Protein AF-A0A955JUX5-F1 (afdb_monomer_lite)

pLDDT: mean 92.19, std 6.14, range [56.06, 97.19]

Structure (mmCIF, N/CA/C/O backbone):
data_AF-A0A955JUX5-F1
#
_entry.id   AF-A0A955JUX5-F1
#
loop_
_atom_site.group_PDB
_atom_site.id
_atom_site.type_symbol
_atom_site.label_atom_id
_atom_site.label_alt_id
_atom_site.label_comp_id
_atom_site.label_asym_id
_atom_site.label_entity_id
_atom_site.label_seq_id
_atom_site.pdbx_PDB_ins_code
_atom_site.Cartn_x
_atom_site.Cartn_y
_atom_site.Cartn_z
_atom_site.occupancy
_atom_site.B_iso_or_equiv
_atom_site.auth_seq_id
_atom_site.auth_comp_id
_atom_site.auth_asym_id
_atom_site.auth_atom_id
_atom_site.pdbx_PDB_model_num
ATOM 1 N N . MET A 1 1 ? -24.678 -4.643 15.743 1.00 56.06 1 MET A N 1
ATOM 2 C CA . MET A 1 1 ? -23.269 -4.380 15.372 1.00 56.06 1 MET A CA 1
ATOM 3 C C . MET A 1 1 ? -23.260 -3.096 14.565 1.00 56.06 1 MET A C 1
ATOM 5 O O . MET A 1 1 ? -24.127 -2.971 13.711 1.00 56.06 1 MET A O 1
ATOM 9 N N . SER A 1 2 ? -22.391 -2.127 14.867 1.00 67.00 2 SER A N 1
ATOM 10 C CA . SER A 1 2 ? -22.241 -0.957 13.987 1.00 67.00 2 SER A CA 1
ATOM 11 C C . SER A 1 2 ? -21.732 -1.407 12.620 1.00 67.00 2 SER A C 1
ATOM 13 O O . SER A 1 2 ? -20.918 -2.327 12.544 1.00 67.00 2 SER A O 1
ATOM 15 N N . GLU A 1 3 ? -22.222 -0.775 11.559 1.00 84.69 3 GLU A N 1
ATOM 16 C CA . GLU A 1 3 ? -21.753 -1.019 10.198 1.00 84.69 3 GLU A CA 1
ATOM 17 C C . GLU A 1 3 ? -20.269 -0.627 10.074 1.00 84.69 3 GLU A C 1
ATOM 19 O O . GLU A 1 3 ? -19.832 0.363 10.662 1.00 84.69 3 GLU A O 1
ATOM 24 N N . MET A 1 4 ? -19.478 -1.433 9.359 1.00 91.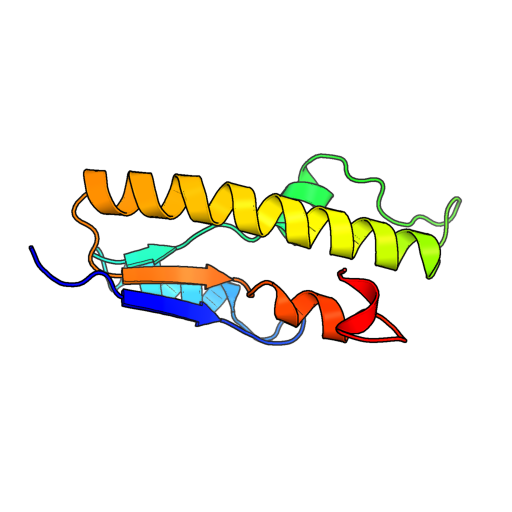94 4 MET A N 1
ATOM 25 C CA . MET A 1 4 ? -18.062 -1.161 9.104 1.00 91.94 4 MET A CA 1
ATOM 26 C C . MET A 1 4 ? -17.910 -0.462 7.756 1.00 91.94 4 MET A C 1
ATOM 28 O O . MET A 1 4 ? -18.168 -1.066 6.711 1.00 91.94 4 MET A O 1
ATOM 32 N N . HIS A 1 5 ? -17.440 0.782 7.780 1.00 95.25 5 HIS A N 1
ATOM 33 C CA . HIS A 1 5 ? -17.191 1.561 6.572 1.00 95.25 5 HIS A CA 1
ATOM 34 C C . HIS A 1 5 ? -15.789 1.301 6.016 1.00 95.25 5 HIS A C 1
ATOM 36 O O . HIS A 1 5 ? -14.839 1.044 6.757 1.00 95.25 5 HIS A O 1
ATOM 42 N N . ARG A 1 6 ? -15.658 1.385 4.691 1.00 94.81 6 ARG A N 1
ATOM 43 C CA . ARG A 1 6 ? -14.389 1.235 3.972 1.00 94.81 6 ARG A CA 1
ATOM 44 C C . ARG A 1 6 ? -14.184 2.444 3.081 1.00 94.81 6 ARG A C 1
ATOM 46 O O . ARG A 1 6 ? -15.092 2.820 2.345 1.00 94.81 6 ARG A O 1
ATOM 53 N N . ILE A 1 7 ? -12.999 3.032 3.152 1.00 95.00 7 ILE A N 1
ATOM 54 C CA . ILE A 1 7 ? -12.576 4.142 2.305 1.00 95.00 7 ILE A CA 1
ATOM 55 C C . ILE A 1 7 ? -11.320 3.707 1.564 1.00 95.00 7 ILE A C 1
ATOM 57 O O . ILE A 1 7 ? -10.391 3.167 2.160 1.00 95.00 7 ILE A O 1
ATOM 61 N N . VAL A 1 8 ? -11.293 3.972 0.266 1.00 94.75 8 VAL A N 1
ATOM 62 C CA . VAL A 1 8 ? -10.110 3.792 -0.569 1.00 94.75 8 VAL A CA 1
ATOM 63 C C . VAL A 1 8 ? -9.568 5.172 -0.916 1.00 94.75 8 VAL A C 1
ATOM 65 O O . VAL A 1 8 ? -10.297 6.012 -1.443 1.00 94.75 8 VAL A O 1
ATOM 68 N N . LEU A 1 9 ? -8.294 5.411 -0.618 1.00 93.69 9 LEU A N 1
ATOM 69 C CA . LEU A 1 9 ? -7.585 6.614 -1.035 1.00 93.69 9 LEU A CA 1
ATOM 70 C C . LEU A 1 9 ? -6.941 6.351 -2.394 1.00 93.69 9 LEU A C 1
ATOM 72 O O . LEU A 1 9 ? -5.969 5.606 -2.486 1.00 93.69 9 LEU A O 1
ATOM 76 N N . THR A 1 10 ? -7.481 6.953 -3.447 1.00 90.88 10 THR A N 1
ATOM 77 C CA . THR A 1 10 ? -6.958 6.807 -4.811 1.00 90.88 10 THR A CA 1
ATOM 78 C C . THR A 1 10 ? -6.053 7.981 -5.175 1.00 90.88 10 THR A C 1
ATOM 80 O O . THR A 1 10 ? -6.121 9.058 -4.575 1.00 90.88 10 THR A O 1
ATOM 83 N N . GLY A 1 11 ? -5.167 7.781 -6.152 1.00 86.75 11 GLY A N 1
ATOM 84 C CA . GLY A 1 11 ? -4.354 8.861 -6.720 1.00 86.75 11 GLY A CA 1
ATOM 85 C C . GLY A 1 11 ? -2.893 8.505 -6.984 1.00 86.75 11 GLY A C 1
ATOM 86 O O . GLY A 1 11 ? -2.360 7.483 -6.532 1.00 86.75 11 GLY A O 1
ATOM 87 N N . GLY A 1 12 ? -2.217 9.391 -7.718 1.00 83.38 12 GLY A N 1
ATOM 88 C CA . GLY A 1 12 ? -0.829 9.209 -8.142 1.00 83.38 12 GLY A CA 1
ATOM 89 C C . GLY A 1 12 ? 0.184 9.159 -6.985 1.00 83.38 12 GLY A C 1
ATOM 90 O O . GLY A 1 12 ? -0.144 9.495 -5.837 1.00 83.38 12 GLY A O 1
ATOM 91 N N . PRO A 1 13 ? 1.425 8.724 -7.262 1.00 82.44 13 PRO A N 1
ATOM 92 C CA . PRO A 1 13 ? 2.530 8.821 -6.311 1.00 82.44 13 PRO A CA 1
ATOM 93 C C . PRO A 1 13 ? 2.676 10.257 -5.788 1.00 82.44 13 PRO A C 1
ATOM 95 O O . PRO A 1 13 ? 2.392 11.214 -6.505 1.00 82.44 13 PRO A O 1
ATOM 98 N N . SER A 1 14 ? 3.080 10.411 -4.526 1.00 83.25 14 SER A N 1
ATOM 99 C CA . SER A 1 14 ? 3.278 11.722 -3.879 1.00 83.25 14 SER A CA 1
ATOM 100 C C . SER A 1 14 ? 2.033 12.622 -3.760 1.00 83.25 14 SER A C 1
ATOM 102 O O . SER A 1 14 ? 2.155 13.782 -3.384 1.00 83.25 14 SER A O 1
ATOM 104 N N . GLY A 1 15 ? 0.821 12.099 -3.981 1.00 85.56 15 GLY A N 1
ATOM 105 C CA . GLY A 1 15 ? -0.441 12.839 -3.805 1.00 85.56 15 GLY A CA 1
ATOM 106 C C . GLY A 1 15 ? -0.883 13.080 -2.351 1.00 85.56 15 GLY A C 1
ATOM 107 O O . GLY A 1 15 ? -2.045 13.382 -2.117 1.00 85.56 15 GLY A O 1
ATOM 108 N N . GLY A 1 16 ? -0.006 12.880 -1.359 1.00 89.56 16 GLY A N 1
ATOM 109 C CA . GLY A 1 16 ? -0.318 13.106 0.062 1.00 89.56 16 GLY A CA 1
ATOM 110 C C . GLY A 1 16 ? -1.154 12.017 0.755 1.00 89.56 16 GLY A C 1
ATOM 111 O O . GLY A 1 16 ? -1.518 12.189 1.916 1.00 89.56 16 GLY A O 1
ATOM 112 N N . LYS A 1 17 ? -1.427 10.883 0.092 1.00 91.50 17 LYS A N 1
ATOM 113 C CA . LYS A 1 17 ? -2.236 9.772 0.642 1.00 91.50 17 LYS A CA 1
ATOM 114 C C . LYS A 1 17 ? -1.693 9.241 1.969 1.00 91.50 17 LYS A C 1
ATOM 116 O O . LYS A 1 17 ? -2.433 9.162 2.943 1.00 91.50 17 LYS A O 1
ATOM 121 N N . THR A 1 18 ? -0.389 8.981 2.041 1.00 88.19 18 THR A N 1
ATOM 122 C CA . THR A 1 18 ? 0.279 8.510 3.263 1.00 88.19 18 THR A CA 1
ATOM 123 C C . THR A 1 18 ? 0.184 9.53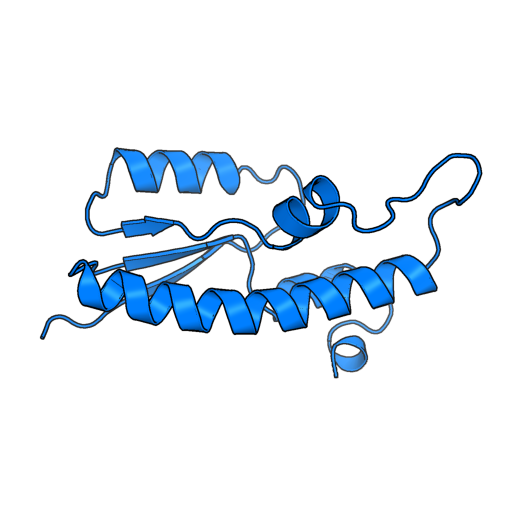2 4.400 1.00 88.19 18 THR A C 1
ATOM 125 O O . THR A 1 18 ? -0.043 9.168 5.551 1.00 88.19 18 THR A O 1
ATOM 128 N N . THR A 1 19 ? 0.296 10.828 4.090 1.00 93.19 19 THR A N 1
ATOM 129 C CA . THR A 1 19 ? 0.116 11.907 5.075 1.00 93.19 19 THR A CA 1
ATOM 130 C C . THR A 1 19 ? -1.315 11.934 5.608 1.00 93.19 19 THR A C 1
ATOM 132 O O . THR A 1 19 ? -1.514 12.046 6.816 1.00 93.19 19 THR A O 1
ATOM 135 N N . LEU A 1 20 ? -2.309 11.777 4.730 1.00 93.69 20 LEU A N 1
ATOM 136 C CA . LEU A 1 20 ? -3.714 11.684 5.121 1.00 93.69 20 LEU A CA 1
ATOM 137 C C . LEU A 1 20 ? -3.986 10.434 5.967 1.00 93.69 20 LEU A C 1
ATOM 139 O O . LEU A 1 20 ? -4.621 10.545 7.010 1.00 93.69 20 LEU A O 1
ATOM 143 N N . GLN A 1 21 ? -3.476 9.263 5.572 1.00 93.50 21 GLN A N 1
ATOM 144 C CA . GLN A 1 21 ? -3.606 8.040 6.371 1.00 93.50 21 GLN A CA 1
ATOM 145 C C . GLN A 1 21 ? -3.021 8.208 7.771 1.00 93.50 21 GLN A C 1
ATOM 147 O O . GLN A 1 21 ? -3.638 7.775 8.744 1.00 93.50 21 GLN A O 1
ATOM 152 N N . ARG A 1 22 ? -1.857 8.857 7.880 1.00 93.44 22 ARG A N 1
ATOM 153 C CA . ARG A 1 22 ? -1.239 9.157 9.170 1.00 93.44 22 ARG A CA 1
ATOM 154 C C . ARG A 1 22 ? -2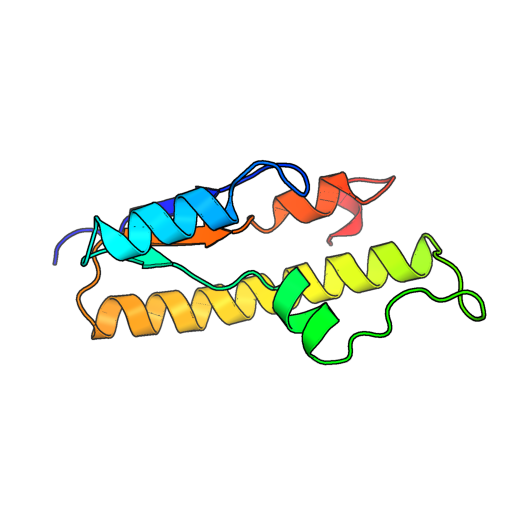.143 10.051 10.017 1.00 93.44 22 ARG A C 1
ATOM 156 O O . ARG A 1 22 ? -2.442 9.687 11.151 1.00 93.44 22 ARG A O 1
ATOM 163 N N . ALA A 1 23 ? -2.647 11.148 9.454 1.00 96.12 23 ALA A N 1
ATOM 164 C CA . ALA A 1 23 ? -3.574 12.036 10.154 1.00 96.12 23 ALA A CA 1
ATOM 165 C C . ALA A 1 23 ? -4.850 11.303 10.608 1.00 96.12 23 ALA A C 1
ATOM 167 O O . ALA A 1 23 ? -5.284 11.482 11.742 1.00 96.12 23 ALA A O 1
ATOM 168 N N . ILE A 1 24 ? -5.414 10.425 9.769 1.00 95.88 24 ILE A N 1
ATOM 169 C CA . ILE A 1 24 ? -6.568 9.588 10.131 1.00 95.88 24 ILE A CA 1
ATOM 170 C C . ILE A 1 24 ? -6.219 8.658 11.294 1.00 95.88 24 ILE A C 1
ATOM 172 O O . ILE A 1 24 ? -6.976 8.593 12.256 1.00 95.88 24 ILE A O 1
ATOM 176 N N . SER A 1 25 ? -5.076 7.971 11.242 1.00 93.38 25 SER A N 1
ATOM 177 C CA . SER A 1 25 ? -4.666 7.054 12.312 1.00 93.38 25 SER A CA 1
ATOM 178 C C . SER A 1 25 ? -4.427 7.760 13.651 1.00 93.38 25 SER A C 1
ATOM 180 O O . SER A 1 25 ? -4.685 7.180 14.702 1.00 93.38 25 SER A O 1
ATOM 182 N N . GLU A 1 26 ? -3.969 9.015 13.616 1.00 95.44 26 GLU A N 1
ATOM 183 C CA . GLU A 1 26 ? -3.710 9.832 14.805 1.00 95.44 26 GLU A CA 1
ATOM 184 C C . GLU A 1 26 ? -4.998 10.454 15.379 1.00 95.44 26 GLU A C 1
ATOM 186 O O . GLU A 1 26 ? -5.106 10.620 16.592 1.00 95.44 26 GLU A O 1
ATOM 191 N N . GLN A 1 27 ? -5.976 10.797 14.531 1.00 97.19 27 GLN A N 1
ATOM 192 C CA . GLN A 1 27 ? -7.174 11.553 14.932 1.00 97.19 27 GLN A CA 1
ATOM 193 C C . GLN A 1 27 ? -8.451 10.712 15.049 1.00 97.19 27 GLN A C 1
ATOM 195 O O . GLN A 1 27 ? -9.402 11.148 15.695 1.00 97.19 27 GLN A O 1
ATOM 200 N N . ILE A 1 28 ? -8.499 9.527 14.434 1.00 95.88 28 ILE A N 1
ATOM 201 C CA . ILE A 1 28 ? -9.681 8.656 14.390 1.00 95.88 28 ILE A CA 1
ATOM 202 C C . ILE A 1 28 ? -9.288 7.264 14.913 1.00 95.88 28 ILE A C 1
ATOM 204 O O . ILE A 1 28 ? -8.954 6.377 14.126 1.00 95.88 28 ILE A O 1
ATOM 208 N N . PRO A 1 29 ? -9.327 7.028 16.238 1.00 93.75 29 PRO A N 1
ATOM 209 C CA . PRO A 1 29 ? -8.922 5.754 16.843 1.00 93.75 29 PRO A CA 1
ATOM 210 C C . PRO A 1 29 ? -9.716 4.535 16.352 1.00 93.75 29 PRO A C 1
ATOM 212 O O . PRO A 1 29 ? -9.234 3.399 16.403 1.00 93.75 29 PRO A O 1
ATOM 215 N N . GLU A 1 30 ? -10.943 4.747 15.877 1.00 94.62 30 GLU A N 1
ATOM 216 C CA . GLU A 1 30 ? -11.814 3.713 15.317 1.00 94.62 30 GLU A CA 1
ATOM 217 C C . GLU A 1 30 ? -11.485 3.365 13.864 1.00 94.62 30 GLU A C 1
ATOM 219 O O . GLU A 1 30 ? -12.104 2.449 13.312 1.00 94.62 30 GLU A O 1
ATOM 224 N N . ALA A 1 31 ? -10.532 4.074 13.255 1.00 96.00 31 ALA A N 1
ATOM 225 C CA . ALA A 1 31 ? -9.995 3.760 11.947 1.00 96.00 31 ALA A CA 1
ATOM 226 C C . ALA A 1 31 ? -8.872 2.721 12.042 1.00 96.00 31 ALA A C 1
ATOM 228 O O . ALA A 1 31 ? -8.046 2.721 12.957 1.00 96.00 31 ALA A O 1
ATOM 229 N N . TYR A 1 32 ? -8.834 1.842 11.050 1.00 96.00 32 TYR A N 1
ATOM 230 C CA . TYR A 1 32 ? -7.702 0.988 10.741 1.00 96.00 32 TYR A CA 1
ATOM 231 C C . TYR A 1 32 ? -7.129 1.425 9.392 1.00 96.00 32 TYR A C 1
ATOM 233 O O . TYR A 1 32 ? -7.804 1.306 8.371 1.00 96.00 32 TYR A O 1
ATOM 241 N N . CYS A 1 33 ? -5.893 1.919 9.369 1.00 95.06 33 CYS A N 1
ATOM 242 C CA . CYS A 1 33 ? -5.204 2.262 8.124 1.00 95.06 33 CYS A CA 1
ATOM 243 C C . CYS A 1 33 ? -4.386 1.055 7.650 1.00 95.06 33 CYS A C 1
ATOM 245 O O . CYS A 1 33 ? -3.438 0.643 8.317 1.00 95.06 33 CYS A O 1
ATOM 247 N N . ALA A 1 34 ? -4.771 0.468 6.517 1.00 94.25 34 ALA A N 1
ATOM 248 C CA . ALA A 1 34 ? -4.049 -0.642 5.911 1.00 94.25 34 ALA A CA 1
ATOM 249 C C . ALA A 1 34 ? -2.742 -0.152 5.259 1.00 94.25 34 ALA A C 1
ATOM 251 O O . ALA A 1 34 ? -2.732 0.942 4.682 1.00 94.25 34 ALA A O 1
ATOM 252 N N . PRO A 1 35 ? -1.656 -0.945 5.314 1.00 92.06 35 PRO A N 1
ATOM 253 C CA . PRO A 1 35 ? -0.414 -0.607 4.627 1.00 92.06 35 PRO A CA 1
ATOM 254 C C . PRO A 1 35 ? -0.571 -0.684 3.099 1.00 92.06 35 PRO A C 1
ATOM 256 O O . PRO A 1 35 ? -1.403 -1.434 2.591 1.00 92.06 35 PRO A O 1
ATOM 259 N N . GLU A 1 36 ? 0.266 0.049 2.360 1.00 92.44 36 GLU A N 1
ATOM 260 C CA . GLU A 1 36 ? 0.285 0.004 0.891 1.00 92.44 36 GLU A CA 1
ATOM 261 C C . GLU A 1 36 ? 1.055 -1.231 0.389 1.00 92.44 36 GLU A C 1
ATOM 263 O O . GLU A 1 36 ? 2.242 -1.412 0.686 1.00 92.44 36 GLU A O 1
ATOM 268 N N . ILE A 1 37 ? 0.407 -2.063 -0.431 1.00 94.88 37 ILE A N 1
ATOM 269 C CA . ILE A 1 37 ? 1.017 -3.285 -0.979 1.00 94.88 37 ILE A CA 1
ATOM 270 C C . ILE A 1 37 ? 2.229 -2.995 -1.859 1.00 94.88 37 ILE A C 1
ATOM 272 O O . ILE A 1 37 ? 3.231 -3.698 -1.757 1.00 94.88 37 ILE A O 1
ATOM 276 N N . ALA A 1 38 ? 2.169 -1.959 -2.699 1.00 93.00 38 ALA A N 1
ATOM 277 C CA . ALA A 1 38 ? 3.294 -1.577 -3.549 1.00 93.00 38 ALA A CA 1
ATOM 278 C C . ALA A 1 38 ? 4.553 -1.294 -2.710 1.00 93.00 38 ALA A C 1
ATOM 280 O O . ALA A 1 38 ? 5.632 -1.801 -3.018 1.00 93.00 38 ALA A O 1
ATOM 281 N N . THR A 1 39 ? 4.392 -0.567 -1.600 1.00 92.19 39 THR A N 1
ATOM 282 C CA . THR A 1 39 ? 5.472 -0.297 -0.645 1.00 92.19 39 THR A CA 1
ATOM 283 C C . THR A 1 39 ? 5.972 -1.577 0.034 1.00 92.19 39 THR A C 1
ATOM 285 O O . THR A 1 39 ? 7.187 -1.763 0.135 1.00 92.19 39 THR A O 1
ATOM 288 N N . ILE A 1 40 ? 5.081 -2.488 0.453 1.00 95.50 40 ILE A N 1
ATOM 289 C CA . ILE A 1 40 ? 5.467 -3.792 1.030 1.00 95.50 40 ILE A CA 1
ATOM 290 C C . ILE A 1 40 ? 6.290 -4.613 0.034 1.00 95.50 40 ILE A C 1
ATOM 292 O O . ILE A 1 40 ? 7.338 -5.131 0.404 1.00 95.50 40 ILE A O 1
ATOM 296 N N . LEU A 1 41 ? 5.842 -4.729 -1.216 1.00 96.44 41 LEU A N 1
ATOM 297 C CA . LEU A 1 41 ? 6.519 -5.527 -2.239 1.00 96.44 41 LEU A CA 1
ATOM 298 C C . LEU A 1 41 ? 7.905 -4.964 -2.557 1.00 96.44 41 LEU A C 1
ATOM 300 O O . LEU A 1 41 ? 8.886 -5.705 -2.521 1.00 96.44 41 LEU A O 1
ATOM 304 N N . LEU A 1 42 ? 8.007 -3.658 -2.816 1.00 94.94 42 LEU A N 1
ATOM 305 C CA . LEU A 1 42 ? 9.282 -3.020 -3.158 1.00 94.94 42 LEU A CA 1
ATOM 306 C C . LEU A 1 42 ? 10.270 -3.041 -1.986 1.00 94.94 42 LEU A C 1
ATOM 308 O O . LEU A 1 42 ? 11.457 -3.274 -2.193 1.00 94.94 42 LEU A O 1
ATOM 312 N N . SER A 1 43 ? 9.788 -2.869 -0.752 1.00 94.88 43 SER A N 1
ATOM 313 C CA . SER A 1 43 ? 10.633 -2.977 0.447 1.00 94.88 43 SER A CA 1
ATOM 314 C C . SER A 1 43 ? 10.972 -4.430 0.797 1.00 94.88 43 SER A C 1
ATOM 316 O O . SER A 1 43 ? 11.998 -4.698 1.417 1.00 94.88 43 SER A O 1
ATOM 318 N N . GLY A 1 44 ? 10.107 -5.371 0.413 1.00 94.12 44 GLY A N 1
ATOM 319 C CA . GLY A 1 44 ? 10.200 -6.800 0.711 1.00 94.12 44 GLY A CA 1
ATOM 320 C C . GLY A 1 44 ? 10.993 -7.617 -0.309 1.00 94.12 44 GLY A C 1
ATOM 321 O O . GLY A 1 44 ? 11.039 -8.838 -0.187 1.00 94.12 44 GLY A O 1
ATOM 322 N N . GLY A 1 45 ? 11.617 -6.972 -1.300 1.00 94.75 45 GLY A N 1
ATOM 323 C CA . GLY A 1 45 ? 12.507 -7.631 -2.258 1.00 94.75 45 GLY A CA 1
ATOM 324 C C . GLY A 1 45 ? 11.886 -7.962 -3.615 1.00 94.75 45 GLY A C 1
ATOM 325 O O . GLY A 1 45 ? 12.485 -8.723 -4.374 1.00 94.75 45 GLY A O 1
ATOM 326 N N . PHE A 1 46 ? 10.725 -7.393 -3.962 1.00 96.31 46 PHE A N 1
ATOM 327 C CA . PHE A 1 46 ? 10.283 -7.390 -5.357 1.00 96.31 46 PHE A CA 1
ATOM 328 C C . PHE A 1 46 ? 11.371 -6.719 -6.218 1.00 96.31 46 PHE A C 1
ATOM 330 O O . PHE A 1 46 ? 11.852 -5.646 -5.842 1.00 96.31 46 PHE A O 1
ATOM 337 N N . PRO A 1 47 ? 11.798 -7.326 -7.340 1.00 95.38 47 PRO A N 1
ATOM 338 C CA . PRO A 1 47 ? 13.004 -6.911 -8.052 1.00 95.38 47 PRO A CA 1
ATOM 339 C C . PRO A 1 47 ? 12.802 -5.557 -8.734 1.00 95.38 47 PRO A C 1
ATOM 341 O O . PRO A 1 47 ? 12.331 -5.510 -9.860 1.00 95.38 47 PRO A O 1
ATOM 344 N N . ALA A 1 48 ? 13.123 -4.452 -8.062 1.00 95.06 48 ALA A N 1
ATOM 345 C CA . ALA A 1 48 ? 12.968 -3.112 -8.622 1.00 95.06 48 ALA A CA 1
ATOM 346 C C . ALA A 1 48 ? 13.917 -2.873 -9.817 1.00 95.06 48 ALA A C 1
ATOM 348 O O . ALA A 1 48 ? 15.006 -3.457 -9.855 1.00 95.06 48 ALA A O 1
ATOM 349 N N . PRO A 1 49 ? 13.554 -1.998 -10.775 1.00 95.44 49 PRO A N 1
ATOM 350 C CA . PRO A 1 49 ? 14.424 -1.659 -11.888 1.00 95.44 49 PRO A CA 1
ATOM 351 C C . PRO A 1 49 ? 15.728 -1.017 -11.409 1.00 95.44 49 PRO A C 1
ATOM 353 O O . PRO A 1 49 ? 15.756 -0.256 -10.442 1.00 95.44 49 PRO A O 1
ATOM 356 N N . THR A 1 50 ? 16.816 -1.310 -12.110 1.00 96.06 50 THR A N 1
ATOM 357 C CA . THR A 1 50 ? 18.173 -0.818 -11.843 1.00 96.06 50 THR A CA 1
ATOM 358 C C . THR A 1 50 ? 18.851 -0.416 -13.150 1.00 96.06 50 THR A C 1
ATOM 360 O O . THR A 1 50 ? 18.329 -0.664 -14.231 1.00 96.06 50 THR A O 1
ATOM 363 N N . GLU A 1 51 ? 20.063 0.134 -13.083 1.00 95.69 51 GLU A N 1
ATOM 364 C CA . GLU A 1 51 ? 20.859 0.416 -14.289 1.00 95.69 51 GLU A CA 1
ATOM 365 C C . GLU A 1 51 ? 21.153 -0.844 -15.123 1.00 95.69 51 GLU A C 1
ATOM 367 O O . GLU A 1 51 ? 21.219 -0.774 -16.347 1.00 95.69 51 GLU A O 1
ATOM 372 N N . ARG A 1 52 ? 21.312 -2.008 -14.473 1.00 96.44 52 ARG A N 1
ATOM 373 C CA . ARG A 1 52 ? 21.571 -3.293 -15.152 1.00 96.44 52 ARG A CA 1
ATOM 374 C C . ARG A 1 52 ? 20.299 -3.978 -15.649 1.00 96.44 52 ARG A C 1
ATOM 376 O O . ARG A 1 52 ? 20.368 -4.777 -16.577 1.00 96.44 52 ARG A O 1
ATOM 383 N N . HIS A 1 53 ? 19.169 -3.683 -15.016 1.00 94.00 53 HIS A N 1
ATOM 384 C CA . HIS A 1 53 ? 17.853 -4.233 -15.326 1.00 94.00 53 HIS A CA 1
ATOM 385 C C . HIS A 1 53 ? 16.857 -3.072 -15.389 1.00 94.00 53 HIS A C 1
ATOM 387 O O . HIS A 1 53 ? 16.193 -2.805 -14.383 1.00 94.00 53 HIS A O 1
ATOM 393 N N . PRO A 1 54 ? 16.827 -2.316 -16.501 1.00 96.69 54 PRO A N 1
ATOM 394 C CA . PRO A 1 54 ? 16.008 -1.117 -16.605 1.00 96.69 54 PRO A CA 1
ATOM 395 C C . PRO A 1 54 ? 14.518 -1.451 -16.534 1.00 96.69 54 PRO A C 1
ATOM 397 O O . PRO A 1 54 ? 14.102 -2.607 -16.588 1.00 96.69 54 PRO A O 1
ATOM 400 N N . TRP A 1 55 ? 13.703 -0.410 -16.383 1.00 96.31 55 TRP A N 1
ATOM 401 C CA . TRP A 1 55 ? 12.256 -0.567 -16.384 1.00 96.31 55 TRP A CA 1
ATOM 402 C C . TRP A 1 55 ? 11.780 -1.098 -17.743 1.00 96.31 55 TRP A C 1
ATOM 404 O O . TRP A 1 55 ? 12.226 -0.628 -18.789 1.00 96.31 55 TRP A O 1
ATOM 414 N N . GLU A 1 56 ? 10.844 -2.044 -17.706 1.00 96.06 56 GLU A N 1
ATOM 415 C CA . GLU A 1 56 ? 10.186 -2.625 -18.875 1.00 96.06 56 GLU A CA 1
ATOM 416 C C . GLU A 1 56 ? 8.677 -2.741 -18.619 1.00 96.06 56 GLU A C 1
ATOM 418 O O . GLU A 1 56 ? 8.239 -2.908 -17.477 1.00 96.06 56 GLU A O 1
ATOM 423 N N . GLU A 1 57 ? 7.865 -2.730 -19.679 1.00 94.12 57 GLU A N 1
ATOM 424 C CA . GLU A 1 57 ? 6.413 -2.940 -19.560 1.00 94.12 57 GLU A CA 1
ATOM 425 C C . GLU A 1 57 ? 6.078 -4.300 -18.931 1.00 94.12 57 GLU A C 1
ATOM 427 O O . GLU A 1 57 ? 5.170 -4.407 -18.107 1.00 94.12 57 GLU A O 1
ATOM 432 N N . SER A 1 58 ? 6.858 -5.333 -19.263 1.00 93.94 58 SER A N 1
ATOM 433 C CA . SER A 1 58 ? 6.738 -6.675 -18.687 1.00 93.94 58 SER A CA 1
ATOM 434 C C . SER A 1 58 ? 6.917 -6.644 -17.163 1.00 93.94 58 SER A C 1
ATOM 436 O O . SER A 1 58 ? 6.139 -7.258 -16.426 1.00 93.94 58 SER A O 1
ATOM 438 N N . TRP A 1 59 ? 7.902 -5.885 -16.678 1.00 95.81 59 TRP A N 1
ATOM 439 C CA . TRP A 1 59 ? 8.150 -5.675 -15.260 1.00 95.81 59 TRP A CA 1
ATOM 440 C C . TRP A 1 59 ? 6.980 -4.944 -14.601 1.00 95.81 59 TRP A C 1
ATOM 442 O O . TRP A 1 59 ? 6.448 -5.418 -13.596 1.00 95.81 59 TRP A O 1
ATOM 452 N N . GLN A 1 60 ? 6.532 -3.837 -15.202 1.00 95.06 60 GLN A N 1
ATOM 453 C CA . GLN A 1 60 ? 5.419 -3.036 -14.692 1.00 95.06 60 GLN A CA 1
ATOM 454 C C . GLN A 1 60 ? 4.144 -3.871 -14.566 1.00 95.06 60 GLN A C 1
ATOM 456 O O . GLN A 1 60 ? 3.478 -3.828 -13.531 1.00 95.06 60 GLN A O 1
ATOM 461 N N . ARG A 1 61 ? 3.831 -4.670 -15.590 1.00 94.62 61 ARG A N 1
ATOM 462 C CA . ARG A 1 61 ? 2.672 -5.563 -15.600 1.00 94.62 61 ARG A CA 1
ATOM 463 C C . ARG A 1 61 ? 2.738 -6.584 -14.471 1.00 94.62 61 ARG A C 1
ATOM 465 O O . ARG A 1 61 ? 1.796 -6.696 -13.692 1.00 94.62 61 ARG A O 1
ATOM 472 N N . ASN A 1 62 ? 3.859 -7.292 -14.336 1.00 95.25 62 ASN A N 1
ATOM 473 C CA . ASN A 1 62 ? 4.035 -8.278 -13.267 1.00 95.25 62 ASN A CA 1
ATOM 474 C C . ASN A 1 62 ? 3.988 -7.639 -11.872 1.00 95.25 62 ASN A C 1
ATOM 476 O O . ASN A 1 62 ? 3.442 -8.234 -10.940 1.00 95.25 62 ASN A O 1
ATOM 480 N N . PHE A 1 63 ? 4.505 -6.417 -11.725 1.00 96.00 63 PHE A N 1
ATOM 481 C CA . PHE A 1 63 ? 4.394 -5.662 -10.484 1.00 96.00 63 PHE A CA 1
ATOM 482 C C . PHE A 1 63 ? 2.935 -5.330 -10.152 1.00 96.00 63 PHE A C 1
ATOM 484 O O . PHE A 1 63 ? 2.495 -5.628 -9.044 1.00 96.00 63 PHE A O 1
ATOM 491 N N . GLN A 1 64 ? 2.152 -4.803 -11.101 1.00 95.25 64 GLN A N 1
ATOM 492 C CA . GLN A 1 64 ? 0.737 -4.488 -10.861 1.00 95.25 64 GLN A CA 1
ATOM 493 C C . GLN A 1 64 ? -0.113 -5.733 -10.577 1.00 95.25 64 GLN A C 1
ATOM 495 O O . GLN A 1 64 ? -0.965 -5.685 -9.695 1.00 95.25 64 GLN A O 1
ATOM 500 N N . LEU A 1 65 ? 0.154 -6.866 -11.234 1.00 94.44 65 LEU A N 1
ATOM 501 C CA . LEU A 1 65 ? -0.501 -8.142 -10.913 1.00 94.44 65 LEU A CA 1
ATO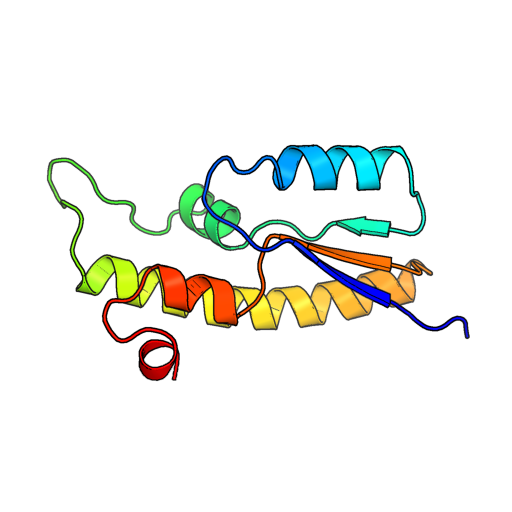M 502 C C . LEU A 1 65 ? -0.158 -8.625 -9.498 1.00 94.44 65 LEU A C 1
ATOM 504 O O . LEU A 1 65 ? -1.030 -9.077 -8.757 1.00 94.44 65 LEU A O 1
ATOM 508 N N . SER A 1 66 ? 1.104 -8.480 -9.091 1.00 95.69 66 SER A N 1
ATOM 509 C CA . SER A 1 66 ? 1.539 -8.819 -7.732 1.00 95.69 66 SER A CA 1
ATOM 510 C C . SER A 1 66 ? 0.872 -7.914 -6.693 1.00 95.69 66 SER A C 1
ATOM 512 O O . SER A 1 66 ? 0.433 -8.393 -5.646 1.00 95.69 66 SER A O 1
ATOM 514 N N . VAL A 1 67 ? 0.740 -6.618 -6.999 1.00 95.44 67 VAL A N 1
ATOM 515 C CA . VAL A 1 67 ? -0.000 -5.659 -6.172 1.00 95.44 67 VAL A CA 1
ATOM 516 C C . VAL A 1 67 ? -1.470 -6.056 -6.068 1.00 95.44 67 VAL A C 1
ATOM 518 O O . VAL A 1 67 ? -1.992 -6.109 -4.961 1.00 95.44 67 VAL A O 1
ATOM 521 N N . ALA A 1 68 ? -2.121 -6.393 -7.182 1.00 93.62 68 ALA A N 1
ATOM 522 C CA . ALA A 1 68 ? -3.523 -6.799 -7.227 1.00 93.62 68 ALA A CA 1
ATOM 523 C C . ALA A 1 68 ? -3.811 -8.024 -6.341 1.00 93.62 68 ALA A C 1
ATOM 525 O O . ALA A 1 68 ? -4.700 -7.982 -5.487 1.00 93.62 68 ALA A O 1
ATOM 526 N N . VAL A 1 69 ? -3.021 -9.093 -6.483 1.00 94.00 69 VAL A N 1
ATOM 527 C CA . VAL A 1 69 ? -3.164 -10.310 -5.665 1.00 94.00 69 VAL A CA 1
ATOM 528 C C . VAL A 1 69 ? -2.886 -10.017 -4.188 1.00 94.00 69 VAL A C 1
ATOM 530 O O . VAL A 1 69 ? -3.648 -10.439 -3.314 1.00 94.00 69 VAL A O 1
ATOM 533 N N . GLY A 1 70 ? -1.819 -9.266 -3.901 1.00 95.00 70 GLY A N 1
ATOM 534 C CA . GLY A 1 70 ? -1.465 -8.871 -2.539 1.00 95.00 70 GLY A CA 1
ATOM 535 C C . GLY A 1 70 ? -2.545 -8.018 -1.873 1.00 95.00 70 GLY A C 1
ATOM 536 O O . GLY A 1 70 ? -2.846 -8.227 -0.700 1.00 95.00 70 GLY A O 1
ATOM 537 N N . GLN A 1 71 ? -3.169 -7.112 -2.627 1.00 94.81 71 GLN A N 1
ATOM 538 C CA . GLN A 1 71 ? -4.237 -6.234 -2.157 1.00 94.81 71 GLN A CA 1
ATOM 539 C C . GLN A 1 71 ? -5.447 -7.042 -1.698 1.00 94.81 71 GLN A C 1
ATOM 541 O O . GLN A 1 71 ? -5.882 -6.880 -0.563 1.00 94.81 71 GLN A O 1
ATOM 546 N N . VAL A 1 72 ? -5.936 -7.976 -2.518 1.00 93.62 72 VAL A N 1
ATOM 547 C CA . VAL A 1 72 ? -7.070 -8.839 -2.144 1.00 93.62 72 VAL A CA 1
ATOM 548 C C . VAL A 1 72 ? -6.756 -9.647 -0.880 1.00 93.62 72 VAL A C 1
ATOM 550 O O . VAL A 1 72 ? -7.578 -9.733 0.036 1.00 93.62 72 VAL A O 1
ATOM 553 N N . ALA A 1 73 ? -5.551 -10.219 -0.792 1.00 94.69 73 ALA A N 1
ATOM 554 C CA . ALA A 1 73 ? -5.135 -10.992 0.376 1.00 94.69 73 ALA A CA 1
ATOM 555 C C . ALA A 1 73 ? -5.047 -10.131 1.651 1.00 94.69 73 ALA A C 1
ATOM 557 O O . ALA A 1 73 ? -5.526 -10.545 2.712 1.00 94.69 73 ALA A O 1
ATOM 558 N N . LEU A 1 74 ? -4.473 -8.929 1.552 1.00 94.25 74 LEU A N 1
ATOM 559 C CA . LEU A 1 74 ? -4.363 -7.993 2.668 1.00 94.25 74 LEU A CA 1
ATOM 560 C C . LEU A 1 74 ? -5.734 -7.480 3.103 1.00 94.25 74 LEU A C 1
ATOM 562 O O . LEU A 1 74 ? -6.024 -7.466 4.296 1.00 94.25 74 LEU A O 1
ATOM 566 N N . GLU A 1 75 ? -6.602 -7.121 2.161 1.00 94.38 75 GLU A N 1
ATOM 567 C CA . GLU A 1 75 ? -7.960 -6.678 2.458 1.00 94.38 75 GLU A CA 1
ATOM 568 C C . GLU A 1 75 ? -8.714 -7.730 3.278 1.00 94.38 75 GLU A C 1
ATOM 570 O O . GLU A 1 75 ? -9.338 -7.378 4.281 1.00 94.38 75 GLU A O 1
ATOM 575 N N . ASN A 1 76 ? -8.600 -9.018 2.939 1.00 93.75 76 ASN A N 1
ATOM 576 C CA . ASN A 1 76 ? -9.235 -10.105 3.691 1.00 93.75 76 ASN A CA 1
ATOM 577 C C . ASN A 1 76 ? -8.786 -10.151 5.161 1.00 93.75 76 ASN A C 1
ATOM 579 O O . ASN A 1 76 ? -9.627 -10.165 6.066 1.00 93.75 76 ASN A O 1
ATOM 583 N N . ILE A 1 77 ? -7.474 -10.136 5.424 1.00 94.94 77 ILE A N 1
ATOM 584 C CA . ILE A 1 77 ? -6.963 -10.195 6.803 1.00 94.94 77 ILE A CA 1
ATOM 585 C C . ILE A 1 77 ? -7.204 -8.886 7.564 1.00 94.94 77 ILE A C 1
ATOM 587 O O . ILE A 1 77 ? -7.516 -8.917 8.755 1.00 94.94 77 ILE A O 1
ATOM 591 N N . THR A 1 78 ? -7.123 -7.738 6.889 1.00 95.06 78 THR A N 1
ATOM 592 C CA . THR A 1 78 ? -7.406 -6.426 7.476 1.00 95.06 78 THR A CA 1
ATOM 593 C C . THR A 1 78 ? -8.866 -6.313 7.893 1.00 95.06 78 THR A C 1
ATOM 595 O O . THR A 1 78 ? -9.136 -5.883 9.012 1.00 95.06 78 THR A O 1
AT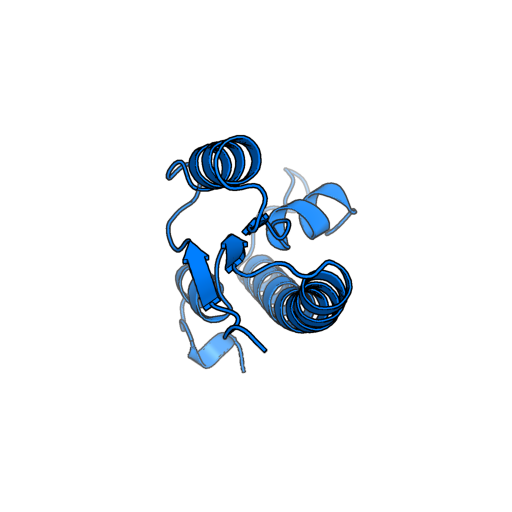OM 598 N N . ASN A 1 79 ? -9.806 -6.752 7.050 1.00 93.62 79 ASN A N 1
ATOM 599 C CA . ASN A 1 79 ? -11.227 -6.789 7.394 1.00 93.62 79 ASN A CA 1
ATOM 600 C C . ASN A 1 79 ? -11.473 -7.633 8.650 1.00 93.62 79 ASN A C 1
ATOM 602 O O . ASN A 1 79 ? -12.165 -7.191 9.565 1.00 93.62 79 ASN A O 1
ATOM 606 N N . HIS A 1 80 ? -10.874 -8.824 8.716 1.00 94.12 80 HIS A N 1
ATOM 607 C CA . HIS A 1 80 ? -11.020 -9.708 9.869 1.00 94.12 80 HIS A CA 1
ATOM 608 C C . HIS A 1 80 ? -10.471 -9.082 11.161 1.00 94.12 80 HIS A C 1
ATOM 610 O O . HIS A 1 80 ? -11.169 -9.043 12.174 1.00 94.12 80 HIS A O 1
ATOM 616 N N . ARG A 1 81 ? -9.251 -8.534 11.122 1.00 94.12 81 ARG A N 1
ATOM 617 C CA . ARG A 1 81 ? -8.623 -7.889 12.289 1.00 94.12 81 ARG A CA 1
ATOM 618 C C . ARG A 1 81 ? -9.389 -6.658 12.754 1.0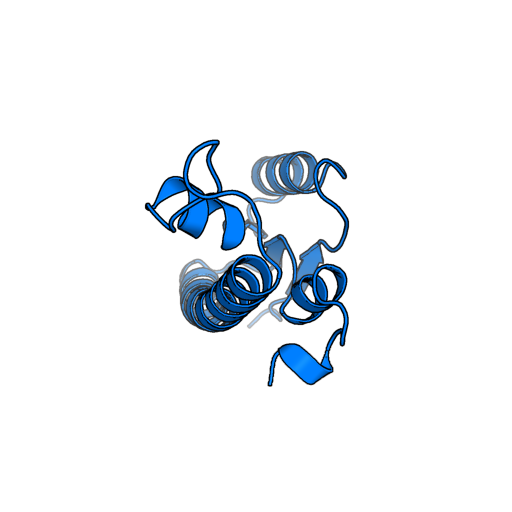0 94.12 81 ARG A C 1
ATOM 620 O O . ARG A 1 81 ? -9.675 -6.534 13.939 1.00 94.12 81 ARG A O 1
ATOM 627 N N . ALA A 1 82 ? -9.790 -5.792 11.825 1.00 94.25 82 ALA A N 1
ATOM 628 C CA . ALA A 1 82 ? -10.577 -4.604 12.136 1.00 94.25 82 ALA A CA 1
ATOM 629 C C . ALA A 1 82 ? -11.888 -4.967 12.855 1.00 94.25 82 ALA A C 1
ATOM 631 O O . ALA A 1 82 ? -12.288 -4.276 13.789 1.00 94.25 82 ALA A O 1
ATOM 632 N N . GLN A 1 83 ? -12.538 -6.073 12.469 1.00 92.69 83 GLN A N 1
ATOM 633 C CA . GLN A 1 83 ? -13.747 -6.558 13.143 1.00 92.69 83 GLN A CA 1
ATOM 634 C C . GLN A 1 83 ? -13.455 -7.055 14.562 1.00 92.69 83 GLN A C 1
ATOM 636 O O . GLN A 1 83 ? -14.187 -6.706 15.485 1.00 92.69 83 GLN A O 1
ATOM 641 N N . GLN A 1 84 ? -12.386 -7.835 14.746 1.00 94.00 84 GLN A N 1
ATOM 642 C CA . GLN A 1 84 ? -11.970 -8.335 16.063 1.00 94.00 84 GLN A CA 1
ATOM 643 C C . GLN A 1 84 ? -11.596 -7.205 17.027 1.00 94.00 84 GLN A C 1
ATOM 645 O O . GLN A 1 84 ? -11.887 -7.282 18.217 1.00 94.00 84 GLN A O 1
ATOM 650 N N . GLU A 1 85 ? -10.989 -6.141 16.508 1.00 93.56 85 GLU A N 1
ATOM 651 C CA . GLU A 1 85 ? -10.594 -4.954 17.269 1.00 93.56 85 GLU A CA 1
ATOM 652 C C . GLU A 1 85 ? -11.744 -3.953 17.485 1.00 93.56 85 GLU A C 1
ATOM 654 O O . GLU A 1 85 ? -11.544 -2.912 18.109 1.00 93.56 85 GLU A O 1
ATOM 659 N N . GLY A 1 86 ? -12.947 -4.224 16.964 1.00 93.88 86 GLY A N 1
ATOM 660 C CA . GLY A 1 86 ? -14.097 -3.323 17.090 1.00 93.88 86 GLY A CA 1
ATOM 661 C C . GLY A 1 86 ? -13.944 -2.001 16.326 1.00 93.88 86 GLY A C 1
ATOM 662 O O . GLY A 1 86 ? -14.588 -1.008 16.674 1.00 93.88 86 GLY A O 1
ATOM 663 N N . LYS A 1 87 ? -13.097 -1.964 15.290 1.00 95.25 87 LYS A N 1
ATOM 664 C CA . LYS A 1 87 ? -12.923 -0.800 14.412 1.00 95.25 87 LYS A CA 1
ATOM 665 C C . LYS A 1 87 ? -14.197 -0.549 13.606 1.00 95.25 87 LYS A C 1
ATOM 667 O O . LYS A 1 87 ? -14.923 -1.476 13.246 1.00 95.25 87 LYS A O 1
ATOM 672 N N . ARG A 1 88 ? -14.460 0.722 13.298 1.00 95.56 88 ARG A N 1
ATOM 673 C CA . ARG A 1 88 ? -15.656 1.162 12.548 1.00 95.56 88 ARG A CA 1
ATOM 674 C C . ARG A 1 88 ? -15.334 1.654 11.141 1.00 95.56 88 ARG A C 1
ATOM 676 O O . ARG A 1 88 ? -16.235 1.775 10.315 1.00 95.56 88 ARG A O 1
ATOM 683 N N . LEU A 1 89 ? -14.059 1.918 10.870 1.00 96.38 89 LEU A N 1
ATOM 684 C CA . LEU A 1 89 ? -13.569 2.411 9.593 1.00 96.38 89 LEU A CA 1
ATOM 685 C C . LEU A 1 89 ? -12.299 1.654 9.197 1.00 96.38 89 LEU A C 1
ATOM 687 O O . LEU A 1 89 ? -11.415 1.449 10.025 1.00 96.38 89 LEU A O 1
ATOM 691 N N . ILE A 1 90 ? -12.186 1.289 7.924 1.00 96.88 90 ILE A N 1
ATOM 692 C CA . ILE A 1 90 ? -10.933 0.844 7.313 1.00 96.88 90 ILE A CA 1
ATOM 693 C C . ILE A 1 90 ? -10.567 1.810 6.190 1.00 96.88 90 ILE A C 1
ATOM 695 O O . ILE A 1 90 ? -11.420 2.170 5.377 1.00 96.88 90 ILE A O 1
ATOM 699 N N . VAL A 1 91 ? -9.300 2.209 6.138 1.00 96.56 91 VAL A N 1
ATOM 700 C CA . VAL A 1 91 ? -8.741 3.053 5.083 1.00 96.56 91 VAL A CA 1
ATOM 701 C C . VAL A 1 91 ? -7.677 2.271 4.328 1.00 96.56 91 VAL A C 1
ATOM 703 O O . VAL A 1 91 ? -6.691 1.838 4.920 1.00 96.56 91 VAL A O 1
ATOM 706 N N . TYR A 1 92 ? -7.863 2.123 3.022 1.00 95.25 92 TYR A N 1
ATOM 707 C CA . TYR A 1 92 ? -6.907 1.488 2.119 1.00 95.25 92 TYR A CA 1
ATOM 708 C C . TYR A 1 92 ? -6.146 2.547 1.321 1.00 95.25 92 TYR A C 1
ATOM 710 O O . TYR A 1 92 ? -6.747 3.510 0.837 1.00 95.25 92 TYR A O 1
ATOM 718 N N . ASP A 1 93 ? -4.827 2.385 1.201 1.00 91.38 93 ASP A N 1
ATOM 719 C CA . ASP A 1 93 ? -4.015 3.161 0.259 1.00 91.38 93 ASP A CA 1
ATOM 720 C C . ASP A 1 93 ? -4.083 2.450 -1.095 1.00 91.38 93 ASP A C 1
ATOM 722 O O . ASP A 1 93 ? -3.434 1.419 -1.279 1.00 91.38 93 ASP A O 1
ATOM 726 N N . ARG A 1 94 ? -4.900 2.994 -2.009 1.00 89.81 94 ARG A N 1
ATOM 727 C CA . ARG A 1 94 ? -5.308 2.423 -3.306 1.00 89.81 94 ARG A CA 1
ATOM 728 C C . ARG A 1 94 ? -6.291 1.259 -3.223 1.00 89.81 94 ARG A C 1
ATOM 730 O O . ARG A 1 94 ? -6.375 0.547 -2.225 1.00 89.81 94 ARG A O 1
ATOM 737 N N . GLY A 1 95 ? -7.054 1.092 -4.299 1.00 88.31 95 GLY A N 1
ATOM 738 C CA . GLY A 1 95 ? -7.877 -0.081 -4.565 1.00 88.31 95 GLY A CA 1
ATOM 739 C C . GLY A 1 95 ? -7.355 -0.852 -5.773 1.00 88.31 95 GLY A C 1
ATOM 740 O O . GLY A 1 95 ? -6.434 -0.416 -6.463 1.00 88.31 95 GLY A O 1
ATOM 741 N N . LEU A 1 96 ? -7.985 -1.992 -6.066 1.00 87.50 96 LEU A N 1
ATOM 742 C CA . LEU A 1 96 ? -7.579 -2.883 -7.160 1.00 87.50 96 LEU A CA 1
ATOM 743 C C . LEU A 1 96 ? -7.445 -2.160 -8.516 1.00 87.50 96 LEU A C 1
ATOM 745 O O . LEU A 1 96 ? -6.526 -2.428 -9.283 1.00 87.50 96 LEU A O 1
ATOM 749 N N . LEU A 1 97 ? -8.338 -1.205 -8.791 1.00 89.31 97 LEU A N 1
ATOM 750 C CA . LEU A 1 97 ? -8.378 -0.480 -10.063 1.00 89.31 97 LEU A CA 1
ATOM 751 C C . LEU A 1 97 ? -7.296 0.599 -10.202 1.00 89.31 97 LEU A C 1
ATOM 753 O O . LEU A 1 97 ? -7.011 1.010 -11.325 1.00 89.31 97 LEU A O 1
ATOM 757 N N . ASP A 1 98 ? -6.659 1.050 -9.116 1.00 90.38 98 ASP A N 1
ATOM 758 C CA . ASP A 1 98 ? -5.575 2.038 -9.208 1.00 90.38 98 ASP A CA 1
ATOM 759 C C . ASP A 1 98 ? -4.398 1.496 -10.029 1.00 90.38 98 ASP A C 1
ATOM 761 O O . ASP A 1 98 ? -3.731 2.262 -10.729 1.00 90.38 98 ASP A O 1
ATOM 765 N N . GLY A 1 99 ? -4.164 0.179 -9.992 1.00 89.75 99 GLY A N 1
ATOM 766 C CA . GLY A 1 99 ? -3.085 -0.460 -10.742 1.00 89.75 99 GLY A CA 1
ATOM 767 C C . GLY A 1 99 ? -3.226 -0.313 -12.256 1.00 89.75 99 GLY A C 1
ATOM 768 O O . GLY A 1 99 ? -2.229 -0.160 -12.960 1.00 89.75 99 GLY A O 1
ATOM 769 N N . ALA A 1 100 ? -4.465 -0.234 -12.752 1.00 91.25 100 ALA A N 1
ATOM 770 C CA . ALA A 1 100 ? -4.762 -0.061 -14.171 1.00 91.25 100 ALA A CA 1
ATOM 771 C C . ALA A 1 100 ? -4.199 1.250 -14.730 1.00 91.25 100 ALA A C 1
ATOM 773 O O . ALA A 1 100 ? -3.859 1.318 -15.904 1.00 91.25 100 ALA A O 1
ATOM 774 N N . SER A 1 101 ? -4.063 2.288 -13.897 1.00 91.12 101 SER A N 1
ATOM 775 C CA . SER A 1 101 ? -3.494 3.571 -14.330 1.00 91.12 101 SER A CA 1
ATOM 776 C C . SER A 1 101 ? -2.015 3.485 -14.721 1.00 91.12 101 SER A C 1
ATOM 778 O O . SER A 1 101 ? -1.506 4.392 -15.376 1.00 91.12 101 SER A O 1
ATOM 780 N N . TYR A 1 102 ? -1.337 2.393 -14.354 1.00 89.94 102 TYR A N 1
ATOM 781 C CA . TYR A 1 102 ? 0.058 2.134 -14.698 1.00 89.94 102 TYR A CA 1
ATOM 782 C C . TYR A 1 102 ? 0.236 1.106 -15.826 1.00 89.94 102 TYR A C 1
ATOM 784 O O . TYR A 1 102 ? 1.368 0.699 -16.085 1.00 89.94 102 TYR A O 1
ATOM 792 N N . LEU A 1 103 ? -0.850 0.652 -16.461 1.00 92.00 103 LEU A N 1
ATOM 793 C CA . LEU A 1 103 ? -0.840 -0.351 -17.531 1.00 92.00 103 LEU A CA 1
ATOM 794 C C . LEU A 1 103 ? -1.340 0.279 -18.832 1.00 92.00 103 LEU A C 1
ATOM 796 O O . LEU A 1 103 ? -2.308 1.041 -18.822 1.00 92.00 103 LEU A O 1
ATOM 800 N N . SER A 1 104 ? -0.696 -0.027 -19.958 1.00 90.44 104 SER A N 1
ATOM 801 C CA . SER A 1 104 ? -1.006 0.595 -21.255 1.00 90.44 104 SER A CA 1
ATOM 802 C C . SER A 1 104 ? -2.392 0.192 -21.780 1.00 90.44 104 SER A C 1
ATOM 804 O O . SER A 1 104 ? -3.114 1.012 -22.347 1.00 90.44 104 SER A O 1
ATOM 806 N N . GLY A 1 105 ? -2.807 -1.045 -21.527 1.00 90.19 105 GLY A N 1
ATOM 807 C CA . GLY A 1 105 ? -4.135 -1.612 -21.759 1.00 90.19 105 GLY A CA 1
ATOM 808 C C . GLY A 1 105 ? -5.118 -1.427 -20.596 1.00 90.19 105 GLY A C 1
ATOM 809 O O . GLY A 1 105 ? -6.264 -1.884 -20.681 1.00 90.19 105 GLY A O 1
ATOM 810 N N . GLY A 1 106 ? -4.716 -0.734 -19.527 1.00 90.31 106 GLY A N 1
ATOM 811 C CA . GLY A 1 106 ? -5.579 -0.372 -18.407 1.00 90.31 106 GLY A CA 1
ATOM 812 C C . GLY A 1 106 ? -6.140 -1.577 -17.648 1.00 90.31 106 GLY A C 1
ATOM 813 O O . GLY A 1 106 ? -5.436 -2.536 -17.346 1.00 90.31 106 GLY A O 1
ATOM 814 N N . VAL A 1 107 ? -7.439 -1.528 -17.326 1.00 87.25 107 VAL A N 1
ATOM 815 C CA . VAL A 1 107 ? -8.117 -2.545 -16.495 1.00 87.25 107 VAL A CA 1
ATOM 816 C C . VAL A 1 107 ? -8.070 -3.940 -17.126 1.00 87.25 107 VAL A C 1
ATOM 818 O O . VAL A 1 107 ? -8.020 -4.926 -16.402 1.00 87.25 107 VAL A O 1
ATOM 821 N N . ARG A 1 108 ? -8.017 -4.031 -18.461 1.00 87.94 108 ARG A N 1
ATOM 822 C CA . ARG A 1 108 ? -7.983 -5.309 -19.197 1.00 87.94 108 ARG A CA 1
ATOM 823 C C . ARG A 1 108 ? -6.730 -6.134 -18.918 1.00 87.94 108 ARG A C 1
ATOM 825 O O . ARG A 1 108 ? -6.695 -7.316 -19.224 1.00 87.94 108 ARG A O 1
ATOM 832 N N . GLU A 1 109 ? -5.686 -5.507 -18.391 1.00 85.50 109 GLU A N 1
ATOM 833 C CA . GLU A 1 109 ? -4.435 -6.185 -18.070 1.00 85.50 109 GLU A CA 1
ATOM 834 C C . GLU A 1 109 ? -4.357 -6.690 -16.625 1.00 85.50 109 GLU A C 1
ATOM 836 O O . GLU A 1 109 ? -3.382 -7.364 -16.292 1.00 85.50 109 GLU A O 1
ATOM 841 N N . LEU A 1 110 ? -5.359 -6.378 -15.792 1.00 76.19 110 LEU A N 1
ATOM 842 C CA . LEU A 1 110 ? -5.478 -6.848 -14.405 1.00 76.19 110 LEU A CA 1
ATOM 843 C C . LEU A 1 110 ? -6.252 -8.174 -14.268 1.00 76.19 110 LEU A C 1
ATOM 845 O O . LEU A 1 110 ? -6.431 -8.639 -13.143 1.00 76.19 110 LEU A O 1
ATOM 849 N N . GLU A 1 111 ? -6.727 -8.740 -15.383 1.00 64.44 111 GLU A N 1
ATOM 850 C CA . GLU A 1 111 ? -7.437 -10.031 -15.462 1.00 64.44 111 GLU A CA 1
ATOM 851 C C . GLU A 1 111 ? -6.488 -11.241 -15.439 1.00 64.44 111 GLU A C 1
ATOM 853 O O . GLU A 1 111 ? -5.402 -11.181 -16.072 1.00 64.44 111 GLU A O 1
#

Secondary structure (DSSP, 8-state):
----EEEEE---TTSSHHHHHHHHHHH-TTEEEPPPHHHHHHHTT-----SSS---HHHHHHHHHHHHHHHHHHHHHHHHHHHHTT-SEEEEES-GGGGGGGSTTGGGG--

Sequence (111 aa):
MSEMHRIVLTGGPSGGKTTLQRAISEQIPEAYCAPEIATILLSGGFPAPTERHPWEESWQRNFQLSVAVGQVALENITNHRAQQEGKRLIVYDRGLLDGASYLSGGVRELE

Radius of gyration: 15.42 Å; chains: 1; bounding box: 45×24×39 Å

Foldseek 3Di:
DAAAAEAEDADDPPPCLVVVLVVCVVPPVLEDEFDQLLVCCVVVCLPDADPVRHDDLVSLLVSLLSSLVVQVVSVVVSVVVSVVVNRRYYYYHHDNQNSLVSHPNRPVSND